Protein AF-A0A8S8YTQ0-F1 (afdb_monomer_lite)

Secondary structure (DSSP, 8-state):
-----B-S---SS--BEEEEETTTEEEETTSBPTT--SSS--B---HHHHHHHHHHTS-S---

Structure (mmCIF, N/CA/C/O backbone):
data_AF-A0A8S8YTQ0-F1
#
_entry.id   AF-A0A8S8YTQ0-F1
#
loop_
_atom_site.group_PDB
_atom_site.id
_atom_site.type_symbol
_atom_site.label_atom_id
_atom_site.label_alt_id
_atom_site.label_comp_id
_atom_site.label_asym_id
_atom_site.label_entity_id
_atom_site.label_seq_id
_atom_site.pdbx_PDB_ins_code
_atom_site.Cartn_x
_atom_site.Cartn_y
_atom_site.Cartn_z
_atom_site.occupancy
_atom_site.B_iso_or_equiv
_atom_site.auth_seq_id
_atom_site.auth_comp_id
_atom_site.auth_asym_id
_atom_site.auth_atom_id
_atom_site.pdbx_PDB_model_num
ATOM 1 N N . MET A 1 1 ? -23.963 -2.129 0.373 1.00 42.50 1 MET A N 1
ATOM 2 C CA . MET A 1 1 ? -22.944 -1.077 0.180 1.00 42.50 1 MET A CA 1
ATOM 3 C C . MET A 1 1 ? -22.057 -1.100 1.412 1.00 42.50 1 MET A C 1
ATOM 5 O O . MET A 1 1 ? -22.535 -0.741 2.479 1.00 42.50 1 MET A O 1
ATOM 9 N N . GLY A 1 2 ? -20.852 -1.665 1.317 1.00 57.53 2 GLY A N 1
ATOM 10 C CA . GLY A 1 2 ? -19.931 -1.703 2.457 1.00 57.53 2 GLY A CA 1
ATOM 11 C C . GLY A 1 2 ? -19.433 -0.293 2.767 1.00 57.53 2 GLY A C 1
ATOM 12 O O . GLY A 1 2 ? -19.095 0.444 1.844 1.00 57.53 2 GLY A O 1
ATOM 13 N N . LEU A 1 3 ? -19.432 0.096 4.041 1.00 63.66 3 LEU A N 1
ATOM 14 C CA . LEU A 1 3 ? -18.899 1.380 4.496 1.00 63.66 3 LEU A CA 1
ATOM 15 C C . LEU A 1 3 ? -17.375 1.367 4.339 1.00 63.66 3 LEU A C 1
ATOM 17 O O . LEU A 1 3 ? -16.656 0.885 5.210 1.00 63.66 3 LEU A O 1
ATOM 21 N N . VAL A 1 4 ? -16.887 1.869 3.207 1.00 68.88 4 VAL A N 1
ATOM 22 C CA . VAL A 1 4 ? -15.458 2.100 2.993 1.00 68.88 4 VAL A CA 1
ATOM 23 C C . VAL A 1 4 ? -15.058 3.313 3.826 1.00 68.88 4 VAL A C 1
ATOM 25 O O . VAL A 1 4 ? -15.571 4.412 3.613 1.00 68.88 4 VAL A O 1
ATOM 28 N N . ARG A 1 5 ? -14.170 3.114 4.801 1.00 77.31 5 ARG A N 1
ATOM 29 C CA . ARG A 1 5 ? -13.646 4.195 5.642 1.00 77.31 5 ARG A CA 1
ATOM 30 C C . ARG A 1 5 ? -12.356 4.735 5.035 1.00 77.31 5 ARG A C 1
ATOM 32 O O . ARG A 1 5 ? -11.533 3.970 4.535 1.00 77.31 5 ARG A O 1
ATOM 39 N N . PHE A 1 6 ? -12.189 6.049 5.090 1.00 78.25 6 PHE A N 1
ATOM 40 C CA . PHE A 1 6 ? -11.010 6.753 4.598 1.00 78.25 6 PHE A CA 1
ATOM 41 C C . PHE A 1 6 ? -10.332 7.476 5.760 1.00 78.25 6 PHE A C 1
ATOM 43 O O . PHE A 1 6 ? -11.001 7.941 6.681 1.00 78.25 6 PHE A O 1
ATOM 50 N N . SER A 1 7 ? -9.008 7.547 5.710 1.00 75.31 7 SER A N 1
ATOM 51 C CA . SER A 1 7 ? -8.195 8.367 6.598 1.00 75.31 7 SER A CA 1
ATOM 52 C C . SER A 1 7 ? -8.149 9.810 6.092 1.00 75.31 7 SER A C 1
ATOM 54 O O . SER A 1 7 ? -8.137 10.042 4.883 1.00 75.31 7 SER A O 1
ATOM 56 N N . GLU A 1 8 ? -8.069 10.774 7.008 1.00 73.69 8 GLU A N 1
ATOM 57 C CA . GLU A 1 8 ? -7.926 12.205 6.690 1.00 73.69 8 GLU A CA 1
ATOM 58 C C . GLU A 1 8 ? -6.577 12.540 6.030 1.00 73.69 8 GLU A C 1
ATOM 60 O O . GLU A 1 8 ? -6.446 13.576 5.382 1.00 73.69 8 GLU A O 1
ATOM 65 N N . ALA A 1 9 ? -5.587 11.646 6.142 1.00 69.00 9 ALA A N 1
ATOM 66 C CA . ALA A 1 9 ? -4.270 11.782 5.526 1.00 69.00 9 ALA A CA 1
ATOM 67 C C . ALA A 1 9 ? -4.038 10.685 4.464 1.00 69.00 9 ALA A C 1
ATOM 69 O O . ALA A 1 9 ? -3.428 9.649 4.756 1.00 69.00 9 ALA A O 1
ATOM 70 N N . PRO A 1 10 ? -4.524 10.873 3.224 1.00 64.31 10 PRO A N 1
ATOM 71 C CA . PRO A 1 10 ? -4.182 9.997 2.114 1.00 64.31 10 PRO A CA 1
ATOM 72 C C . PRO A 1 10 ? -2.731 10.288 1.719 1.00 64.31 10 PRO A C 1
ATOM 74 O O . PRO A 1 10 ? -2.446 11.344 1.172 1.00 64.31 10 PRO A O 1
ATOM 77 N N . GLY A 1 11 ? -1.793 9.398 2.051 1.00 73.50 11 GLY A N 1
ATOM 78 C CA . GLY A 1 11 ? -0.379 9.552 1.682 1.00 73.50 11 GLY A CA 1
ATOM 79 C C . GLY A 1 11 ? -0.153 9.473 0.163 1.00 73.50 11 GLY A C 1
ATOM 80 O O . GLY A 1 11 ? -0.661 10.268 -0.621 1.00 73.50 11 GLY A O 1
ATOM 81 N N . LYS A 1 12 ? 0.590 8.468 -0.308 1.00 78.12 12 LYS A N 1
ATOM 82 C CA . LYS A 1 12 ? 0.794 8.225 -1.757 1.00 78.12 12 LYS A CA 1
ATOM 83 C C . LYS A 1 12 ? -0.410 7.592 -2.480 1.00 78.12 12 LYS A C 1
ATOM 85 O O . LYS A 1 12 ? -0.322 7.285 -3.665 1.00 78.12 1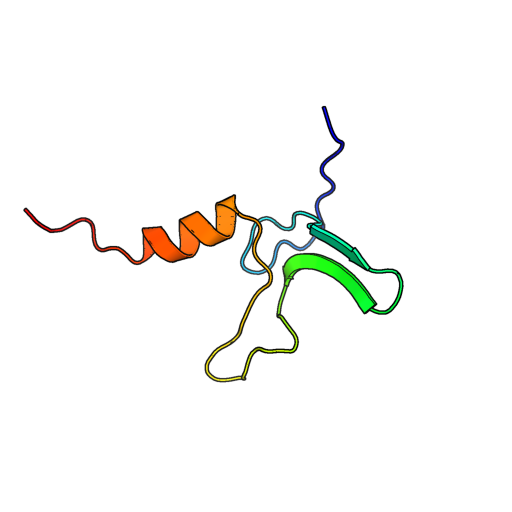2 LYS A O 1
ATOM 90 N N . GLY A 1 13 ? -1.514 7.362 -1.775 1.00 83.19 13 GLY A N 1
ATOM 91 C CA . GLY A 1 13 ? -2.683 6.626 -2.256 1.00 83.19 13 GLY A CA 1
ATOM 92 C C . GLY A 1 13 ? -3.986 7.360 -1.962 1.00 83.19 13 GLY A C 1
ATOM 93 O O . GLY A 1 13 ? -3.996 8.564 -1.747 1.00 83.19 13 GLY A O 1
ATOM 94 N N . CYS A 1 14 ? -5.102 6.633 -1.949 1.00 86.00 14 CYS A N 1
ATOM 95 C CA . CYS A 1 14 ? -6.426 7.220 -1.723 1.00 86.00 14 CYS A CA 1
ATOM 96 C C . CYS A 1 14 ? -6.824 7.354 -0.244 1.00 86.00 14 CYS A C 1
ATOM 98 O O . CYS A 1 14 ? -7.922 7.822 0.038 1.00 86.00 14 CYS A O 1
ATOM 100 N N . GLY A 1 15 ? -5.990 6.913 0.705 1.00 85.94 15 GLY A N 1
ATOM 101 C CA . GLY A 1 15 ? -6.314 6.971 2.134 1.00 85.94 15 GLY A CA 1
ATOM 102 C C . GLY A 1 15 ? -7.370 5.960 2.585 1.00 85.94 15 GLY A C 1
ATOM 103 O O . GLY A 1 15 ? -7.807 6.011 3.728 1.00 85.94 15 GLY A O 1
ATOM 104 N N . MET A 1 16 ? -7.791 5.034 1.721 1.00 87.25 16 MET A N 1
ATOM 105 C CA . MET A 1 16 ? -8.728 3.967 2.080 1.00 87.25 16 MET A CA 1
ATOM 106 C C . MET A 1 16 ? -8.152 3.089 3.194 1.00 87.25 16 MET A C 1
ATOM 108 O O . MET A 1 16 ? -7.015 2.630 3.087 1.00 87.25 16 MET A O 1
ATOM 112 N N . ILE A 1 17 ? -8.939 2.817 4.232 1.00 85.88 17 ILE A N 1
ATOM 113 C CA . ILE A 1 17 ? -8.577 1.853 5.272 1.00 85.88 17 ILE A CA 1
ATOM 114 C C . ILE A 1 17 ? -8.720 0.450 4.675 1.00 85.88 17 ILE A C 1
ATOM 116 O O . ILE A 1 17 ? -9.826 -0.014 4.405 1.00 85.88 17 ILE A O 1
ATOM 120 N N . LEU A 1 18 ? -7.583 -0.194 4.422 1.00 79.62 18 LEU A N 1
ATOM 121 C CA . LEU A 1 18 ? -7.486 -1.536 3.846 1.00 79.62 18 LEU A CA 1
ATOM 122 C C . LEU A 1 18 ? -7.756 -2.607 4.900 1.00 79.62 18 LEU A C 1
ATOM 124 O O . LEU A 1 18 ? -8.356 -3.637 4.601 1.00 79.62 18 LEU A O 1
ATOM 128 N N . SER A 1 19 ? -7.299 -2.381 6.129 1.00 77.06 19 SER A N 1
ATOM 129 C CA . SER A 1 19 ? -7.533 -3.269 7.268 1.00 77.06 19 SER A CA 1
ATOM 130 C C . SER A 1 19 ? -7.314 -2.519 8.575 1.00 77.06 19 SER A C 1
ATOM 132 O O . SER A 1 19 ? -6.378 -1.735 8.695 1.00 77.06 19 SER A O 1
ATOM 134 N N . GLU A 1 20 ? -8.155 -2.774 9.570 1.00 71.31 20 GLU A N 1
ATOM 135 C CA . GLU A 1 20 ? -7.934 -2.322 10.945 1.00 71.31 20 GLU A CA 1
ATOM 136 C C . GLU A 1 20 ? -7.149 -3.417 11.679 1.00 71.31 20 GLU A C 1
ATOM 138 O O . GLU A 1 20 ? -7.736 -4.316 12.278 1.00 71.31 20 GLU A O 1
ATOM 143 N N . GLU A 1 21 ? -5.816 -3.408 11.578 1.00 66.50 21 GLU A N 1
ATOM 144 C CA . GLU A 1 21 ? -5.003 -4.381 12.311 1.00 66.50 21 GLU A CA 1
ATOM 145 C C . GLU A 1 21 ? -4.913 -3.967 13.785 1.00 66.50 21 GLU A C 1
ATOM 147 O O . GLU A 1 21 ? -4.432 -2.884 14.129 1.00 66.50 21 GLU A O 1
ATOM 152 N N . SER A 1 22 ? -5.386 -4.842 14.674 1.00 53.38 22 SER A N 1
ATOM 153 C CA . SER A 1 22 ? -5.592 -4.544 16.097 1.00 53.38 22 SER A CA 1
ATOM 154 C C . SER A 1 22 ? -4.309 -4.287 16.903 1.00 53.38 22 SER A C 1
ATOM 156 O O . SER A 1 22 ? -4.402 -3.939 18.077 1.00 53.38 22 SER A O 1
ATOM 158 N N . THR A 1 23 ? -3.120 -4.460 16.316 1.00 55.75 23 THR A N 1
ATOM 159 C CA . THR A 1 23 ? -1.839 -4.403 17.044 1.00 55.75 23 THR A CA 1
ATOM 160 C C . THR A 1 23 ? -0.865 -3.344 16.520 1.00 55.75 23 THR A C 1
ATOM 162 O O . THR A 1 23 ? -0.017 -2.894 17.285 1.00 55.75 23 THR A O 1
ATOM 165 N N . SER A 1 24 ? -0.976 -2.889 15.266 1.00 58.19 24 SER A N 1
ATOM 166 C CA . SER A 1 24 ? -0.069 -1.867 14.696 1.00 58.19 24 SER A CA 1
ATOM 167 C C . SER A 1 24 ? -0.772 -0.694 14.003 1.00 58.19 24 SER A C 1
ATOM 169 O O . SER A 1 24 ? -0.115 0.164 13.416 1.00 58.19 24 SER A O 1
ATOM 171 N N . GLY A 1 25 ? -2.096 -0.592 14.148 1.00 69.69 25 GLY A N 1
ATOM 172 C CA . GLY A 1 25 ? -2.895 0.503 13.607 1.00 69.69 25 GLY A CA 1
ATOM 173 C C . GLY A 1 25 ? -3.541 0.157 12.268 1.00 69.69 25 GLY A C 1
ATOM 174 O O . GLY A 1 25 ? -3.298 -0.889 11.669 1.00 69.69 25 GLY A O 1
ATOM 175 N N . ALA A 1 26 ? -4.422 1.042 11.806 1.00 75.31 26 ALA A N 1
ATOM 176 C CA . ALA A 1 26 ? -5.117 0.851 10.543 1.00 75.31 26 ALA A CA 1
ATOM 177 C C . ALA A 1 26 ? -4.128 0.896 9.365 1.00 75.31 26 ALA A C 1
ATOM 179 O O . ALA A 1 26 ? -3.406 1.878 9.173 1.00 75.31 26 ALA A O 1
ATOM 180 N N . VAL A 1 27 ? -4.125 -0.154 8.544 1.00 80.44 27 VAL A N 1
ATOM 181 C CA . VAL A 1 27 ? -3.420 -0.189 7.264 1.00 80.44 27 VAL A CA 1
ATOM 182 C C . VAL A 1 27 ? -4.186 0.702 6.299 1.00 80.44 27 VAL A C 1
ATOM 184 O O . VAL A 1 27 ? -5.312 0.399 5.903 1.00 80.44 27 VAL A O 1
ATOM 187 N N . ILE A 1 28 ? -3.571 1.820 5.933 1.00 86.62 28 ILE A N 1
ATOM 188 C CA . ILE A 1 28 ? -4.169 2.846 5.082 1.00 86.62 28 ILE A CA 1
ATOM 189 C C . ILE A 1 28 ? -3.486 2.827 3.715 1.00 86.62 28 ILE A C 1
ATOM 191 O O . ILE A 1 28 ? -2.258 2.805 3.612 1.00 86.62 28 ILE A O 1
ATOM 195 N N . CYS A 1 29 ? -4.284 2.883 2.653 1.00 87.38 29 CYS A N 1
ATOM 196 C CA . CYS A 1 29 ? -3.798 3.021 1.293 1.00 87.38 29 CYS A CA 1
ATOM 197 C C . CYS A 1 29 ? -2.986 4.317 1.138 1.00 87.38 29 CYS A C 1
ATOM 199 O O . CYS A 1 29 ? -3.525 5.419 1.243 1.00 87.38 29 CYS A O 1
ATOM 201 N N . GLY A 1 30 ? -1.712 4.184 0.790 1.00 84.88 30 GLY A N 1
ATOM 202 C CA . GLY A 1 30 ? -0.756 5.273 0.638 1.00 84.88 30 GLY A CA 1
ATOM 203 C C . GLY A 1 30 ? 0.205 5.431 1.809 1.00 84.88 30 GLY A C 1
ATOM 204 O O . GLY A 1 30 ? 1.077 6.292 1.717 1.00 84.88 30 GLY A O 1
ATOM 205 N N . ASN A 1 31 ? 0.058 4.636 2.874 1.00 86.00 31 ASN A N 1
ATOM 206 C CA . ASN A 1 31 ? 0.974 4.655 4.010 1.00 86.00 31 ASN A CA 1
ATOM 207 C C . ASN A 1 31 ? 2.204 3.777 3.738 1.00 86.00 31 ASN A C 1
ATOM 209 O O . ASN A 1 31 ? 2.102 2.766 3.033 1.00 86.00 31 ASN A O 1
ATOM 213 N N . GLU A 1 32 ? 3.358 4.163 4.283 1.00 82.44 32 GLU A N 1
ATOM 214 C CA . GLU A 1 32 ? 4.606 3.414 4.099 1.00 82.44 32 GLU A CA 1
ATOM 215 C C . GLU A 1 32 ? 4.519 2.026 4.740 1.00 82.44 32 GLU A C 1
ATOM 217 O O . GLU A 1 32 ? 4.064 1.842 5.869 1.00 82.44 32 GLU A O 1
ATOM 222 N N . SER A 1 33 ? 4.953 1.026 3.984 1.00 75.19 33 SER A N 1
ATOM 223 C CA . SER A 1 33 ? 5.086 -0.344 4.444 1.00 75.19 33 SER A CA 1
ATOM 224 C C . SER A 1 33 ? 6.423 -0.528 5.148 1.00 75.19 33 SER A C 1
ATOM 226 O O . SER A 1 33 ? 7.463 -0.104 4.650 1.00 75.19 33 SER A O 1
ATOM 228 N N . ILE A 1 34 ? 6.416 -1.292 6.242 1.00 74.56 34 ILE A N 1
ATOM 229 C CA . ILE A 1 34 ? 7.626 -1.657 7.001 1.00 74.56 34 ILE A CA 1
ATOM 230 C C . ILE A 1 34 ? 8.673 -2.420 6.169 1.00 74.56 34 ILE A C 1
ATOM 232 O O . ILE A 1 34 ? 9.832 -2.513 6.554 1.00 74.56 34 ILE A O 1
ATOM 236 N N . HIS A 1 35 ? 8.265 -2.976 5.026 1.00 76.69 35 HIS A N 1
ATOM 237 C CA . HIS A 1 35 ? 9.122 -3.715 4.098 1.00 76.69 35 HIS A CA 1
ATOM 238 C C . HIS A 1 35 ? 9.776 -2.831 3.023 1.00 76.69 35 HIS A C 1
ATOM 240 O O . HIS A 1 35 ? 10.456 -3.357 2.138 1.00 76.69 35 HIS A O 1
ATOM 246 N N . GLY A 1 36 ? 9.527 -1.519 3.039 1.00 71.56 36 GLY A N 1
ATOM 247 C CA . GLY A 1 36 ? 10.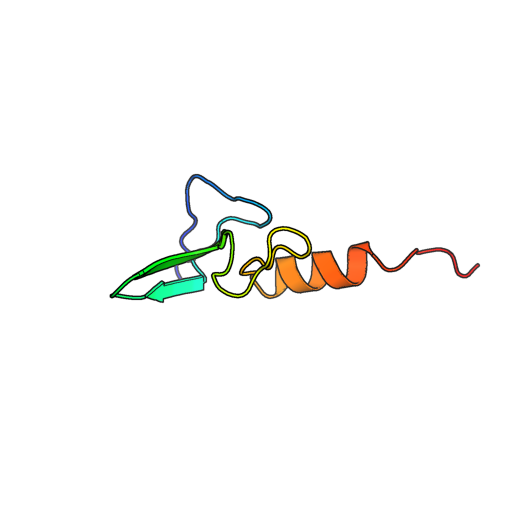212 -0.561 2.178 1.00 71.56 36 GLY A CA 1
ATOM 248 C C . GLY A 1 36 ? 11.638 -0.291 2.650 1.00 71.56 36 GLY A C 1
ATOM 249 O O . GLY A 1 36 ? 11.974 -0.479 3.817 1.00 71.56 36 GLY A O 1
ATOM 250 N N . THR A 1 37 ? 12.485 0.181 1.742 1.00 74.88 37 THR A N 1
ATOM 251 C CA . THR A 1 37 ? 13.784 0.760 2.103 1.00 74.88 37 THR A CA 1
ATOM 252 C C . THR A 1 37 ? 13.778 2.251 1.795 1.00 74.88 37 THR A C 1
ATOM 254 O O . THR A 1 37 ? 12.944 2.725 1.029 1.00 74.88 37 THR A O 1
ATOM 257 N N . LYS A 1 38 ? 14.744 3.009 2.329 1.00 72.88 38 LYS A N 1
ATOM 258 C CA . LYS A 1 38 ? 14.855 4.448 2.024 1.00 72.88 38 LYS A CA 1
ATOM 259 C C . LYS A 1 38 ? 15.037 4.753 0.528 1.00 72.88 38 LYS A C 1
ATOM 261 O O . LYS A 1 38 ? 14.798 5.877 0.109 1.00 72.88 38 LYS A O 1
ATOM 266 N N . PHE A 1 39 ? 15.529 3.782 -0.245 1.00 73.25 39 PHE A N 1
ATOM 267 C CA . PHE A 1 39 ? 15.775 3.916 -1.683 1.00 73.25 39 PHE A CA 1
ATOM 268 C C . PHE A 1 39 ? 14.626 3.351 -2.524 1.00 73.25 39 PHE A C 1
ATOM 270 O O . PHE A 1 39 ? 14.371 3.847 -3.614 1.00 73.25 39 PHE A O 1
ATOM 277 N N . GLU A 1 40 ? 13.907 2.363 -1.993 1.00 75.00 40 GLU A N 1
ATOM 278 C CA . GLU A 1 40 ? 12.721 1.763 -2.602 1.00 75.00 40 GLU A CA 1
ATOM 279 C C . GLU A 1 40 ? 11.594 1.729 -1.562 1.00 75.00 40 GLU A C 1
ATOM 281 O O . GLU A 1 40 ? 11.343 0.688 -0.934 1.00 75.00 40 GLU A O 1
ATOM 286 N N . PRO A 1 41 ? 10.946 2.882 -1.312 1.00 70.88 41 PRO A N 1
ATOM 287 C CA . PRO A 1 41 ? 9.844 2.941 -0.372 1.00 70.88 41 PRO A CA 1
ATOM 288 C C . PRO A 1 41 ? 8.687 2.102 -0.918 1.00 70.88 41 PRO A C 1
ATOM 290 O O . PRO A 1 41 ? 8.234 2.287 -2.049 1.00 70.88 41 PRO A O 1
ATOM 293 N N . LYS A 1 42 ? 8.208 1.157 -0.107 1.00 79.75 42 LYS A N 1
ATOM 294 C CA . LYS A 1 42 ? 6.997 0.386 -0.397 1.00 79.75 42 LYS A CA 1
ATOM 295 C C . LYS A 1 42 ? 5.831 1.042 0.314 1.00 79.75 42 LYS A C 1
ATOM 297 O O . LYS A 1 42 ? 5.971 1.463 1.456 1.00 79.75 42 LYS A O 1
ATOM 302 N N . TYR A 1 43 ? 4.690 1.099 -0.356 1.00 83.00 43 TYR A N 1
ATOM 303 C CA . TYR A 1 43 ? 3.457 1.647 0.194 1.00 83.00 43 TYR A CA 1
ATOM 304 C C . TYR A 1 43 ? 2.364 0.588 0.128 1.00 83.00 43 TYR A C 1
ATOM 306 O O . TYR A 1 43 ? 2.285 -0.168 -0.844 1.00 83.00 43 TYR A O 1
ATOM 314 N N . TYR A 1 44 ? 1.483 0.565 1.124 1.00 84.50 44 TYR A N 1
ATOM 315 C CA . TYR A 1 44 ? 0.264 -0.230 1.044 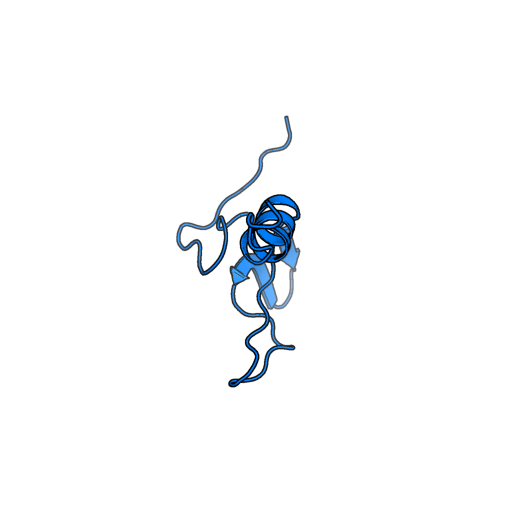1.00 84.50 44 TYR A CA 1
ATOM 316 C C . TYR A 1 44 ? -0.690 0.440 0.059 1.00 84.50 44 TYR A C 1
ATOM 318 O O . TYR A 1 44 ? -1.043 1.598 0.251 1.00 84.50 44 TYR A O 1
ATOM 326 N N . LEU A 1 45 ? -1.117 -0.250 -0.997 1.00 85.44 45 LEU A N 1
ATOM 327 C CA . LEU A 1 45 ? -2.023 0.307 -2.004 1.00 85.44 45 LEU A CA 1
ATOM 328 C C . LEU A 1 45 ? -3.298 -0.534 -2.093 1.00 85.44 45 LEU A C 1
ATOM 330 O O . LEU A 1 45 ? -3.246 -1.761 -2.067 1.00 85.44 45 LEU A O 1
ATOM 334 N N . CYS A 1 46 ? -4.446 0.134 -2.219 1.00 86.50 46 CYS A N 1
ATOM 335 C CA . CYS A 1 46 ? -5.685 -0.518 -2.631 1.00 86.50 46 CYS A CA 1
ATOM 336 C C . CYS A 1 46 ? -5.549 -1.001 -4.087 1.00 86.50 46 CYS A C 1
ATOM 338 O O . CYS A 1 46 ? -4.722 -0.453 -4.822 1.00 86.50 46 CYS A O 1
ATOM 340 N N . PRO A 1 47 ? -6.349 -1.982 -4.539 1.00 83.81 47 PRO A N 1
ATOM 341 C CA . PRO A 1 47 ? -6.260 -2.511 -5.902 1.00 83.81 47 PRO A CA 1
ATOM 342 C C . PRO A 1 47 ? -6.336 -1.415 -6.974 1.00 83.81 47 PRO A C 1
ATOM 344 O O . PRO A 1 47 ? -5.542 -1.427 -7.906 1.00 83.81 47 PRO A O 1
ATOM 347 N N . GLU A 1 48 ? -7.192 -0.406 -6.791 1.00 85.88 48 GLU A N 1
ATOM 348 C CA . GLU A 1 48 ? -7.303 0.732 -7.713 1.00 85.88 48 GLU A CA 1
ATOM 349 C C . GLU A 1 48 ? -6.012 1.564 -7.779 1.00 85.88 48 GLU A C 1
ATOM 351 O O . GLU A 1 48 ? -5.506 1.862 -8.860 1.00 85.88 48 GLU A O 1
ATOM 356 N N . CYS A 1 49 ? -5.439 1.929 -6.627 1.00 84.81 49 CYS A N 1
ATOM 357 C CA . CYS A 1 49 ? -4.187 2.686 -6.584 1.00 84.81 49 CYS A CA 1
ATOM 358 C C . CYS A 1 49 ? -2.995 1.851 -7.061 1.00 84.81 49 CYS A C 1
ATOM 360 O O . CYS A 1 49 ? -2.100 2.399 -7.695 1.00 84.81 49 CYS A O 1
ATOM 362 N N . TYR A 1 50 ? -2.992 0.544 -6.791 1.00 83.69 50 TYR A N 1
ATOM 363 C CA . TYR A 1 50 ? -1.974 -0.381 -7.279 1.00 83.69 50 TYR A CA 1
ATOM 364 C C . TYR A 1 50 ? -1.997 -0.453 -8.805 1.00 83.69 50 TYR A C 1
ATOM 366 O O . TYR A 1 50 ? -0.973 -0.209 -9.437 1.00 83.69 50 TYR A O 1
ATOM 374 N N . LEU A 1 51 ? -3.171 -0.686 -9.403 1.00 83.94 51 LEU A N 1
ATOM 375 C CA . LEU A 1 51 ? -3.345 -0.654 -10.855 1.00 83.94 51 LEU A CA 1
ATOM 376 C C . LEU A 1 51 ? -2.883 0.693 -11.418 1.00 83.94 51 LEU A C 1
ATOM 378 O O . LEU A 1 51 ? -2.115 0.730 -12.373 1.00 83.94 51 LEU A O 1
ATOM 382 N N . ARG A 1 52 ? -3.269 1.811 -10.797 1.00 83.31 52 ARG A N 1
ATOM 383 C CA . ARG A 1 52 ? -2.847 3.132 -11.274 1.00 83.31 52 ARG A CA 1
ATOM 384 C C . ARG A 1 52 ? -1.337 3.339 -11.194 1.00 83.31 52 ARG A C 1
ATOM 386 O O . ARG A 1 52 ? -0.798 3.950 -12.102 1.00 83.31 52 ARG A O 1
ATOM 393 N N . SER A 1 53 ? -0.656 2.823 -10.173 1.00 78.75 53 SER A N 1
ATOM 394 C CA . SER A 1 53 ? 0.810 2.845 -10.125 1.00 78.75 53 SER A CA 1
ATOM 395 C C . SER A 1 53 ? 1.414 2.030 -11.268 1.00 78.75 53 SER A C 1
ATOM 397 O O . SER A 1 53 ? 2.130 2.600 -12.078 1.00 78.75 53 SER A O 1
ATOM 399 N N . ILE A 1 54 ? 1.035 0.756 -11.408 1.00 78.62 54 ILE A N 1
ATOM 400 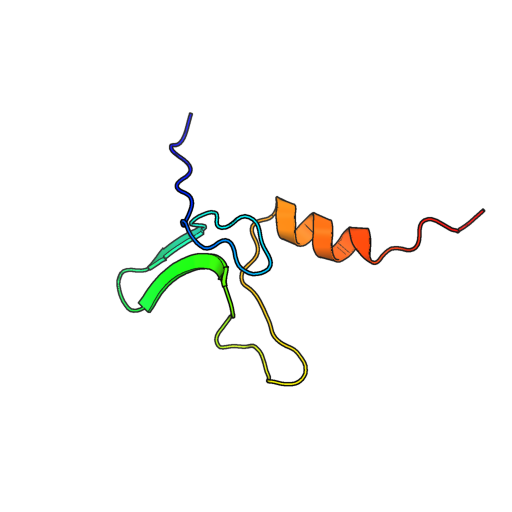C CA . ILE A 1 54 ? 1.610 -0.151 -12.417 1.00 78.62 54 ILE A CA 1
ATOM 401 C C . ILE A 1 54 ? 1.345 0.335 -13.853 1.00 78.62 54 ILE A C 1
ATOM 403 O O . ILE A 1 54 ? 2.212 0.245 -14.718 1.00 78.62 54 ILE A O 1
ATOM 407 N N . TYR A 1 55 ? 0.144 0.851 -14.125 1.00 71.19 55 TYR A N 1
ATOM 408 C CA . TYR A 1 55 ? -0.266 1.247 -15.474 1.00 71.19 55 TYR A CA 1
ATOM 409 C C . TYR A 1 55 ? 0.011 2.717 -15.806 1.00 71.19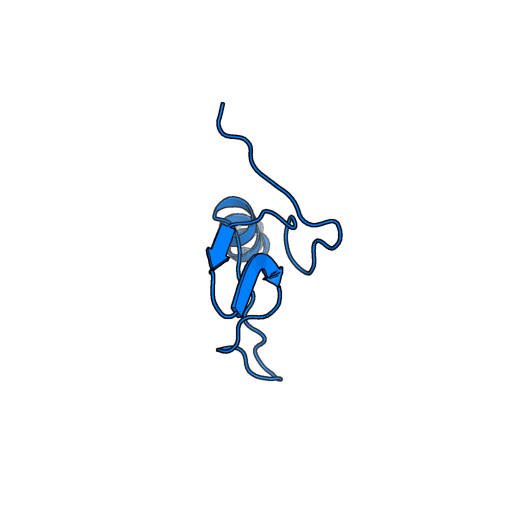 55 TYR A C 1
ATOM 411 O O . TYR A 1 55 ? 0.073 3.054 -16.984 1.00 71.19 55 TYR A O 1
ATOM 419 N N . SER A 1 56 ? 0.217 3.599 -14.821 1.00 62.47 56 SER A N 1
ATOM 420 C CA . SER A 1 56 ? 0.645 4.981 -15.096 1.00 62.47 56 SER A CA 1
ATOM 421 C C . SER A 1 56 ? 2.125 5.070 -15.488 1.00 62.47 56 SER A C 1
ATOM 423 O O . SER A 1 56 ? 2.546 6.105 -16.000 1.00 62.47 56 SER A O 1
ATOM 425 N N . GLU A 1 57 ? 2.898 4.006 -15.262 1.00 54.81 57 GLU A N 1
ATOM 426 C CA . GLU A 1 57 ? 4.296 3.862 -15.687 1.00 54.81 57 GLU A CA 1
ATOM 427 C C . GLU A 1 57 ? 4.435 3.185 -17.059 1.00 54.81 57 GLU A C 1
ATOM 429 O O . GLU A 1 57 ? 5.534 3.139 -17.606 1.00 54.81 57 GLU A O 1
ATOM 434 N N . ALA A 1 58 ? 3.342 2.685 -17.648 1.00 47.34 58 ALA A N 1
ATOM 435 C CA . ALA A 1 58 ? 3.355 2.231 -19.030 1.00 47.34 58 ALA A CA 1
ATOM 436 C C . ALA A 1 58 ? 3.323 3.474 -19.935 1.00 47.34 58 ALA A C 1
ATOM 438 O O . ALA A 1 58 ? 2.287 4.146 -19.991 1.00 47.34 58 ALA A O 1
ATOM 439 N N . PRO A 1 59 ? 4.411 3.828 -20.648 1.00 46.53 59 PRO A N 1
ATOM 440 C CA . PRO A 1 59 ? 4.322 4.876 -21.645 1.00 46.53 59 PRO A CA 1
ATOM 441 C C . PRO A 1 59 ? 3.300 4.435 -22.693 1.00 46.53 59 PRO A C 1
ATOM 443 O O . PRO A 1 59 ? 3.522 3.502 -23.465 1.00 46.53 59 PRO A O 1
ATOM 446 N N . ALA A 1 60 ? 2.171 5.134 -22.730 1.00 55.66 60 ALA A N 1
ATOM 447 C CA . ALA A 1 60 ? 1.317 5.195 -23.898 1.00 55.66 60 ALA A CA 1
ATOM 448 C C . ALA A 1 60 ? 2.106 5.884 -25.022 1.00 55.66 60 ALA A C 1
ATOM 450 O O . ALA A 1 60 ? 1.952 7.079 -25.239 1.00 55.66 60 ALA A O 1
ATOM 451 N N . SER A 1 61 ? 3.025 5.173 -25.674 1.00 49.22 61 SER A N 1
ATOM 452 C CA . SER A 1 61 ? 3.665 5.568 -26.938 1.00 49.22 61 SER A CA 1
ATOM 453 C C . SER A 1 61 ? 4.380 4.361 -27.546 1.00 49.22 61 SER A C 1
ATOM 455 O O . SER A 1 61 ? 5.598 4.315 -27.672 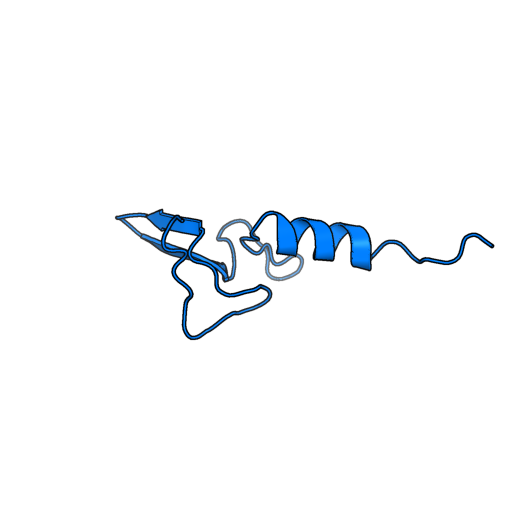1.00 49.22 61 SER A O 1
ATOM 457 N N . ALA A 1 62 ? 3.588 3.356 -27.906 1.00 48.28 62 ALA A N 1
ATOM 458 C CA . ALA A 1 62 ? 3.862 2.556 -29.087 1.00 48.28 62 ALA A CA 1
ATOM 459 C C . ALA A 1 62 ? 2.844 2.998 -30.146 1.00 48.28 62 ALA A C 1
ATOM 461 O O . ALA A 1 62 ? 1.734 2.470 -30.185 1.00 48.28 62 ALA A O 1
ATOM 462 N N . ALA A 1 63 ? 3.187 4.028 -30.918 1.00 42.81 63 ALA A N 1
ATOM 463 C CA . ALA A 1 63 ? 2.568 4.370 -32.199 1.00 42.81 63 ALA A CA 1
ATOM 464 C C . ALA A 1 63 ? 3.504 5.307 -32.966 1.00 42.81 63 ALA A C 1
ATOM 466 O O . ALA A 1 63 ? 3.864 6.357 -32.390 1.00 42.81 63 ALA A O 1
#

Foldseek 3Di:
DDPFDADPDQALARRTQPDQDPPPGTQGANDWDPPADPVGTDHDHDPVSVCCVVVVPPPPDPD

Radius of gyration: 13.82 Å; chains: 1; bounding box: 39×17×49 Å

Sequence (63 aa):
MGLVRFSEAPGKGCGMILSEESTSGAVICGNESIHGTKFEPKYYLCPECYLRSIYSEAPASAA

pLDDT: mean 72.86, std 12.47, range [42.5, 87.38]